Protein AF-A0AA36H2E2-F1 (afdb_monomer)

Structure (mmCIF, N/CA/C/O backbone):
data_AF-A0AA36H2E2-F1
#
_entry.id   AF-A0AA36H2E2-F1
#
loop_
_atom_site.group_PDB
_atom_site.id
_atom_site.type_symbol
_atom_site.label_atom_id
_atom_site.label_alt_id
_atom_site.label_comp_id
_atom_site.label_asym_id
_atom_site.label_entity_id
_atom_site.label_seq_id
_atom_site.pdbx_PDB_ins_code
_atom_site.Cartn_x
_atom_site.Cartn_y
_atom_site.Cartn_z
_atom_site.occupancy
_atom_site.B_iso_or_equiv
_atom_site.auth_seq_id
_atom_site.auth_comp_id
_atom_site.auth_asym_id
_atom_site.auth_atom_id
_atom_site.pdbx_PDB_model_num
ATOM 1 N N . MET A 1 1 ? 25.502 26.930 -61.440 1.00 60.91 1 MET A N 1
ATOM 2 C CA . MET A 1 1 ? 24.120 26.597 -61.046 1.00 60.91 1 MET A CA 1
ATOM 3 C C . MET A 1 1 ? 23.848 25.115 -61.242 1.00 60.91 1 MET A C 1
ATOM 5 O O . MET A 1 1 ? 23.437 24.483 -60.286 1.00 60.91 1 MET A O 1
ATOM 9 N N . ASP A 1 2 ? 24.164 24.554 -62.408 1.00 75.56 2 ASP A N 1
ATOM 10 C CA . ASP A 1 2 ? 23.742 23.195 -62.797 1.00 75.56 2 ASP A CA 1
ATOM 11 C C . ASP A 1 2 ? 24.210 22.075 -61.857 1.00 75.56 2 ASP A C 1
ATOM 13 O O . ASP A 1 2 ? 23.405 21.243 -61.462 1.00 75.56 2 ASP A O 1
ATOM 17 N N . LYS A 1 3 ? 25.460 22.120 -61.374 1.00 75.62 3 LYS A N 1
ATOM 18 C CA . LYS A 1 3 ? 25.959 21.141 -60.385 1.00 75.62 3 LYS A CA 1
ATOM 19 C C . LYS A 1 3 ? 25.204 21.164 -59.053 1.00 75.62 3 LYS A C 1
ATOM 21 O O . LYS A 1 3 ? 25.031 20.129 -58.434 1.00 75.62 3 LYS A O 1
ATOM 26 N N . ILE A 1 4 ? 24.741 22.337 -58.620 1.00 81.12 4 ILE A N 1
ATOM 27 C CA . ILE A 1 4 ? 23.991 22.474 -57.362 1.00 81.12 4 ILE A CA 1
ATOM 28 C C . ILE A 1 4 ? 22.596 21.870 -57.527 1.00 81.12 4 ILE A C 1
ATOM 30 O O . ILE A 1 4 ? 22.092 21.244 -56.606 1.00 81.12 4 ILE A O 1
ATOM 34 N N . VAL A 1 5 ? 21.990 22.031 -58.704 1.00 86.19 5 VAL A N 1
ATOM 35 C CA . VAL A 1 5 ? 20.683 21.444 -59.015 1.00 86.19 5 VAL A CA 1
ATOM 36 C C . VAL A 1 5 ? 20.794 19.923 -59.106 1.00 86.19 5 VAL A C 1
ATOM 38 O O . VAL A 1 5 ? 20.007 19.238 -58.466 1.00 86.19 5 VAL A O 1
ATOM 41 N N . GLU A 1 6 ? 21.817 19.393 -59.783 1.00 86.12 6 GLU A N 1
ATOM 42 C CA . GLU A 1 6 ? 22.064 17.944 -59.842 1.00 86.12 6 GLU A CA 1
ATOM 43 C C . GLU A 1 6 ? 22.340 17.333 -58.460 1.00 86.12 6 GLU A C 1
ATOM 45 O O . GLU A 1 6 ? 21.868 16.235 -58.164 1.00 86.12 6 GLU A O 1
ATOM 50 N N . ASP A 1 7 ? 23.081 18.033 -57.598 1.00 80.94 7 ASP A N 1
ATOM 51 C CA . ASP A 1 7 ? 23.350 17.576 -56.233 1.00 80.94 7 ASP A CA 1
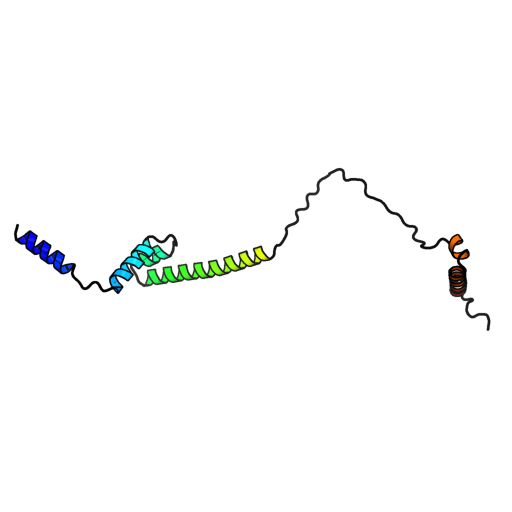ATOM 52 C C . ASP A 1 7 ? 22.082 17.643 -55.360 1.00 80.94 7 ASP A C 1
ATOM 54 O O . ASP A 1 7 ? 21.831 16.740 -54.562 1.00 80.94 7 ASP A O 1
ATOM 5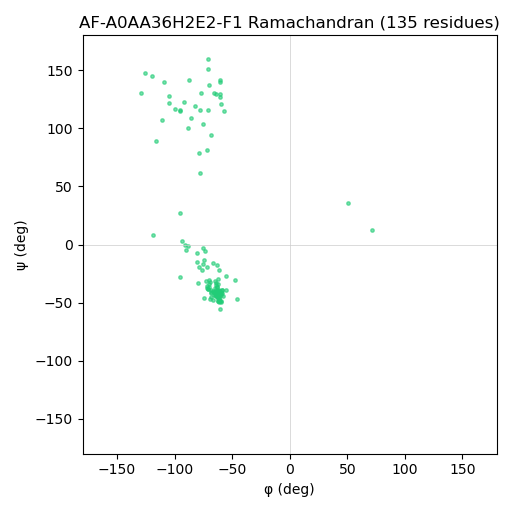8 N N . MET A 1 8 ? 21.229 18.657 -55.547 1.00 80.25 8 MET A N 1
ATOM 59 C CA . MET A 1 8 ? 19.928 18.760 -54.872 1.00 80.25 8 MET A CA 1
ATOM 60 C C . MET A 1 8 ? 18.937 17.689 -55.340 1.00 80.25 8 MET A C 1
ATOM 62 O O . MET A 1 8 ? 18.203 17.136 -54.521 1.00 80.25 8 MET A O 1
ATOM 66 N N . GLU A 1 9 ? 18.922 17.368 -56.633 1.00 84.31 9 GLU A N 1
ATOM 67 C CA . GLU A 1 9 ? 18.103 16.293 -57.195 1.00 84.31 9 GLU A CA 1
ATOM 68 C C . GLU A 1 9 ? 18.600 14.920 -56.720 1.00 84.31 9 GLU A C 1
ATOM 70 O O . GLU A 1 9 ? 17.790 14.097 -56.294 1.00 84.31 9 GLU A O 1
ATOM 75 N N . LYS A 1 10 ? 19.921 14.700 -56.649 1.00 77.38 10 LYS A N 1
ATOM 76 C CA . LYS A 1 10 ? 20.512 13.476 -56.079 1.00 77.38 10 LYS A CA 1
ATOM 77 C C . LYS A 1 10 ? 20.227 13.296 -54.590 1.00 77.38 10 LYS A C 1
ATOM 79 O O . LYS A 1 10 ? 19.934 12.181 -54.162 1.00 77.38 10 LYS A O 1
ATOM 84 N N . GLU A 1 11 ? 20.296 14.356 -53.788 1.00 72.38 11 GLU A N 1
ATOM 85 C CA . GLU A 1 11 ? 19.959 14.304 -52.356 1.00 72.38 11 GLU A CA 1
ATOM 86 C C . GLU A 1 11 ? 18.441 14.118 -52.131 1.00 72.38 11 GLU A C 1
ATOM 88 O O . GLU A 1 11 ? 18.023 13.451 -51.178 1.00 72.38 11 GLU A O 1
ATOM 93 N N . ALA A 1 12 ? 17.599 14.630 -53.037 1.00 71.62 12 ALA A N 1
ATOM 94 C CA . ALA A 1 12 ? 16.156 14.383 -53.036 1.00 71.62 12 ALA A CA 1
ATOM 95 C C . ALA A 1 12 ? 15.807 12.938 -53.442 1.00 71.62 12 ALA A C 1
ATOM 97 O O . ALA A 1 12 ? 14.914 12.329 -52.849 1.00 71.62 12 ALA A O 1
ATOM 98 N N . GLU A 1 13 ? 16.530 12.357 -54.402 1.00 65.88 13 GLU A N 1
ATOM 99 C CA . GLU A 1 13 ? 16.372 10.953 -54.799 1.00 65.88 13 GLU A CA 1
ATOM 100 C C . GLU A 1 13 ? 16.909 9.977 -53.744 1.00 65.88 13 GLU A C 1
ATOM 102 O O . GLU A 1 13 ? 16.287 8.946 -53.489 1.00 65.88 13 GLU A O 1
ATOM 107 N N . LYS A 1 14 ? 18.000 10.320 -53.051 1.00 59.34 14 LYS A N 1
ATOM 108 C CA . LYS A 1 14 ? 18.553 9.537 -51.933 1.00 59.34 14 LYS A CA 1
ATOM 109 C C . LYS A 1 14 ? 17.609 9.470 -50.724 1.00 59.34 14 LYS A C 1
ATOM 111 O O . LYS A 1 14 ? 17.563 8.451 -50.042 1.00 59.34 14 LYS A O 1
ATOM 116 N N . ASN A 1 15 ? 16.805 10.511 -50.494 1.00 59.84 15 ASN A N 1
ATOM 117 C CA . ASN A 1 15 ? 15.743 10.524 -49.476 1.00 59.84 15 ASN A CA 1
ATOM 118 C C . ASN A 1 15 ? 14.492 9.711 -49.864 1.00 59.84 15 ASN A C 1
ATOM 120 O O . ASN A 1 15 ? 13.565 9.575 -49.065 1.00 59.84 15 ASN A O 1
ATOM 124 N N . LYS A 1 16 ? 14.459 9.143 -51.073 1.00 56.06 16 LYS A N 1
ATOM 125 C CA . LYS A 1 16 ? 13.347 8.353 -51.614 1.00 56.06 16 LYS A CA 1
ATOM 126 C C . LYS A 1 16 ? 13.533 6.842 -51.401 1.00 56.06 16 LYS A C 1
ATOM 128 O O . LYS A 1 16 ? 13.022 6.038 -52.175 1.00 56.06 16 LYS A O 1
ATOM 133 N N . GLU A 1 17 ? 14.269 6.432 -50.366 1.00 64.31 17 GLU A N 1
ATOM 134 C CA . GLU A 1 17 ? 14.281 5.033 -49.918 1.00 64.31 17 GLU A CA 1
ATOM 135 C C . GLU A 1 17 ? 12.870 4.599 -49.482 1.00 64.31 17 GLU A C 1
ATOM 137 O O . GLU A 1 17 ? 12.201 5.370 -48.787 1.00 64.31 17 GLU A O 1
ATOM 142 N N . PRO A 1 18 ? 12.424 3.366 -49.802 1.00 61.53 18 PRO A N 1
ATOM 143 C CA . PRO A 1 18 ? 11.065 2.915 -49.521 1.00 61.53 18 PRO A CA 1
ATOM 144 C C . PRO A 1 18 ? 10.764 3.028 -48.025 1.00 61.53 18 PRO A C 1
ATOM 146 O O . PRO A 1 18 ? 11.362 2.344 -47.189 1.00 61.53 18 PRO A O 1
ATOM 149 N N . ASP A 1 19 ? 9.822 3.903 -47.681 1.00 64.19 19 ASP A N 1
ATOM 150 C CA . ASP A 1 19 ? 9.362 4.143 -46.325 1.00 64.19 19 ASP A CA 1
ATOM 151 C C . ASP A 1 19 ? 8.537 2.946 -45.855 1.00 64.19 19 ASP A C 1
ATOM 153 O O . ASP A 1 19 ? 7.308 2.900 -45.873 1.00 64.19 19 ASP A O 1
ATOM 157 N N . THR A 1 20 ? 9.233 1.910 -45.413 1.00 79.81 20 THR A N 1
ATOM 158 C CA . THR A 1 20 ? 8.574 0.784 -44.772 1.00 79.81 20 THR A CA 1
ATOM 159 C C . THR A 1 20 ? 7.864 1.307 -43.526 1.00 79.81 20 THR A C 1
ATOM 161 O O . THR A 1 20 ? 8.472 1.982 -42.693 1.00 79.81 20 THR A O 1
ATOM 164 N N . LYS A 1 21 ? 6.576 0.973 -43.362 1.00 86.81 21 LYS A N 1
ATOM 165 C CA . LYS A 1 21 ? 5.765 1.353 -42.184 1.00 86.81 21 LYS A CA 1
ATOM 166 C C . LYS A 1 21 ? 6.492 1.086 -40.852 1.00 86.81 21 LYS A C 1
ATOM 168 O O . LYS A 1 21 ? 6.327 1.831 -39.893 1.00 86.81 21 LYS A O 1
ATOM 173 N N . TRP A 1 22 ? 7.348 0.064 -40.825 1.00 84.44 22 TRP A N 1
ATOM 174 C CA . TRP A 1 22 ? 8.226 -0.302 -39.714 1.00 84.44 22 TRP A CA 1
ATOM 175 C C . TRP A 1 22 ? 9.268 0.754 -39.331 1.00 84.44 22 TRP A C 1
ATOM 177 O O . TRP A 1 22 ? 9.496 0.956 -38.142 1.00 84.44 22 TRP A O 1
ATOM 187 N N . ARG A 1 23 ? 9.884 1.441 -40.301 1.00 86.56 23 ARG A N 1
ATOM 188 C CA . ARG A 1 23 ? 10.872 2.499 -40.037 1.00 86.56 23 ARG A CA 1
ATOM 189 C C . ARG A 1 23 ? 10.206 3.695 -39.360 1.00 86.56 23 ARG A C 1
ATOM 191 O O . ARG A 1 23 ? 10.644 4.098 -38.289 1.00 86.56 23 ARG A O 1
ATOM 198 N N . LYS A 1 24 ? 9.066 4.135 -39.905 1.00 89.25 24 LYS A N 1
ATOM 199 C CA . LYS A 1 24 ? 8.226 5.193 -39.318 1.00 89.25 24 LYS A CA 1
ATOM 200 C C . LYS A 1 24 ? 7.758 4.850 -37.903 1.00 89.25 24 LYS A C 1
ATOM 202 O O . LYS A 1 24 ? 7.821 5.684 -37.009 1.00 89.25 24 LYS A O 1
ATOM 207 N N . MET A 1 25 ? 7.31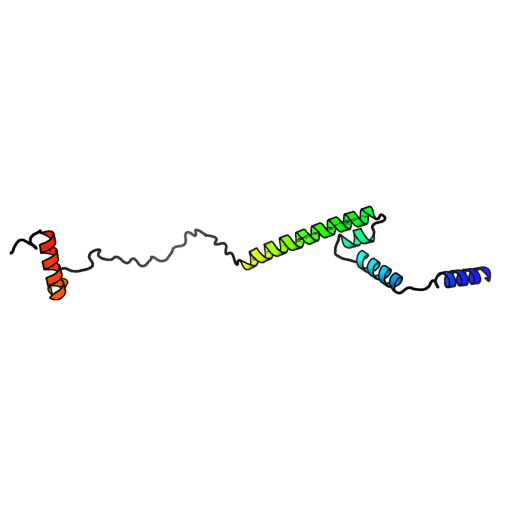7 3.610 -37.680 1.00 89.50 25 MET A N 1
ATOM 208 C CA . MET A 1 25 ? 6.914 3.157 -36.344 1.00 89.50 25 MET A CA 1
ATOM 209 C C . MET A 1 25 ? 8.091 3.166 -35.360 1.00 89.50 25 MET A C 1
ATOM 211 O O . MET A 1 25 ? 7.934 3.574 -34.214 1.00 89.50 25 MET A O 1
ATOM 215 N N . ARG A 1 26 ? 9.279 2.736 -35.796 1.00 88.00 26 ARG A N 1
ATOM 216 C CA . ARG A 1 26 ? 10.479 2.715 -34.953 1.00 88.00 26 ARG A CA 1
ATOM 217 C C . ARG A 1 26 ? 10.937 4.121 -34.562 1.00 88.00 26 ARG A C 1
ATOM 219 O O . ARG A 1 26 ? 11.323 4.315 -33.415 1.00 88.00 26 ARG A O 1
ATOM 226 N N . GLU A 1 27 ? 10.885 5.069 -35.491 1.00 89.69 27 GLU A N 1
ATOM 227 C CA . GLU A 1 27 ? 11.168 6.486 -35.228 1.00 89.69 27 GLU A CA 1
ATOM 228 C C . GLU A 1 27 ? 10.168 7.063 -34.223 1.00 89.69 27 GLU A C 1
ATOM 230 O O . GLU A 1 27 ? 10.581 7.580 -33.192 1.00 89.69 27 GLU A O 1
ATOM 235 N N . ALA A 1 28 ? 8.866 6.839 -34.428 1.00 90.81 28 ALA A N 1
ATOM 236 C CA . ALA A 1 28 ? 7.836 7.300 -33.498 1.00 90.81 28 ALA A CA 1
ATOM 237 C C . ALA A 1 28 ? 8.000 6.728 -32.076 1.00 90.81 28 ALA A C 1
ATOM 239 O O . ALA A 1 28 ? 7.828 7.442 -31.090 1.00 90.81 28 ALA A O 1
ATOM 240 N N . ILE A 1 29 ? 8.355 5.443 -31.954 1.00 90.12 29 ILE A N 1
ATOM 241 C CA . ILE A 1 29 ? 8.628 4.814 -30.652 1.00 90.12 29 ILE A CA 1
ATOM 242 C C . ILE A 1 29 ? 9.860 5.439 -29.995 1.00 90.12 29 ILE A C 1
ATOM 244 O O . ILE A 1 29 ? 9.876 5.607 -28.777 1.00 90.12 29 ILE A O 1
ATOM 248 N N . ARG A 1 30 ? 10.888 5.778 -30.778 1.00 88.88 30 ARG A N 1
ATOM 249 C CA . ARG A 1 30 ? 12.110 6.391 -30.258 1.00 88.88 30 ARG A CA 1
ATOM 250 C C . ARG A 1 30 ? 11.861 7.814 -29.767 1.00 88.88 30 ARG A C 1
ATOM 252 O O . ARG A 1 30 ? 12.222 8.107 -28.634 1.00 88.88 30 ARG A O 1
ATOM 259 N N . ASP A 1 31 ? 11.166 8.630 -30.552 1.00 91.25 31 ASP A N 1
ATOM 260 C CA . ASP A 1 31 ? 10.799 9.999 -30.172 1.00 91.25 31 ASP A CA 1
ATOM 261 C C . ASP A 1 31 ? 9.945 10.015 -28.897 1.00 91.25 31 ASP A C 1
ATOM 263 O O . ASP A 1 31 ? 10.181 10.792 -27.967 1.00 91.25 31 ASP A O 1
ATOM 267 N N . TRP A 1 32 ? 8.976 9.098 -28.803 1.00 92.75 32 TRP A N 1
ATOM 268 C CA . TRP A 1 32 ? 8.203 8.918 -27.578 1.00 92.75 32 TRP A CA 1
ATOM 269 C C . TRP A 1 32 ? 9.091 8.508 -26.398 1.00 92.75 32 TRP A C 1
ATOM 271 O O . TRP A 1 32 ? 8.979 9.089 -25.320 1.00 92.75 32 TRP A O 1
ATOM 281 N N . ALA A 1 33 ? 9.973 7.526 -26.591 1.00 90.50 33 ALA A N 1
ATOM 282 C CA . ALA A 1 33 ? 10.819 7.008 -25.526 1.00 90.50 33 ALA A CA 1
ATOM 283 C C . ALA A 1 33 ? 11.787 8.074 -24.987 1.00 90.50 33 ALA A C 1
ATOM 285 O O . ALA A 1 33 ? 11.984 8.141 -23.776 1.00 90.50 33 ALA A O 1
ATOM 286 N N . ASP A 1 34 ? 12.311 8.943 -25.854 1.00 89.19 34 ASP A N 1
ATOM 287 C CA . ASP A 1 34 ? 13.1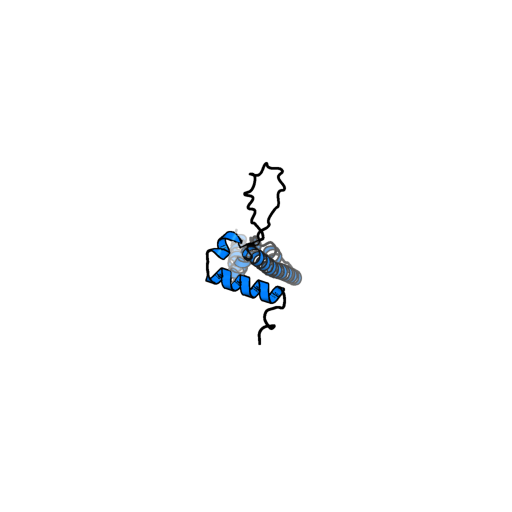59 10.077 -25.469 1.00 89.19 34 ASP A CA 1
ATOM 288 C C . ASP A 1 34 ? 12.391 11.173 -24.710 1.00 89.19 34 ASP A C 1
ATOM 290 O O . ASP A 1 34 ? 12.941 11.799 -23.805 1.00 89.19 34 ASP A O 1
ATOM 294 N N . SER A 1 35 ? 11.108 11.378 -25.023 1.00 90.56 35 SER A N 1
ATOM 295 C CA . SER A 1 35 ? 10.235 12.352 -24.340 1.00 90.56 35 SER A CA 1
ATOM 296 C C . SER A 1 35 ? 9.510 11.804 -23.099 1.00 90.56 35 SER A C 1
ATOM 298 O O . SER A 1 35 ? 8.760 12.525 -22.435 1.00 90.56 35 SER A O 1
ATOM 300 N N . SER A 1 36 ? 9.706 10.525 -22.774 1.00 91.44 36 SER A N 1
ATOM 301 C CA . SER A 1 36 ? 8.978 9.849 -21.701 1.00 91.44 36 SER A CA 1
ATOM 302 C C . SER A 1 36 ? 9.385 10.353 -20.314 1.00 91.44 36 SER A C 1
ATOM 304 O O . SER A 1 36 ? 10.564 10.475 -19.992 1.00 91.44 36 SER A O 1
ATOM 306 N N . SER A 1 37 ? 8.403 10.564 -19.434 1.00 91.81 37 SER A N 1
ATOM 307 C CA . SER A 1 37 ? 8.646 10.931 -18.028 1.00 91.81 37 SER A CA 1
ATOM 308 C C . SER A 1 37 ? 9.132 9.754 -17.168 1.00 91.81 37 SER A C 1
ATOM 310 O O . SER A 1 37 ? 9.588 9.946 -16.036 1.00 91.81 37 SER A O 1
ATOM 312 N N . CYS A 1 38 ? 9.028 8.518 -17.672 1.00 87.38 38 CYS A N 1
ATOM 313 C CA . CYS A 1 38 ? 9.546 7.346 -16.977 1.00 87.38 38 CYS A CA 1
ATOM 314 C C . CYS A 1 38 ? 11.069 7.326 -17.118 1.00 87.38 38 CYS A C 1
ATOM 316 O O . CYS A 1 38 ? 11.583 6.965 -18.168 1.00 87.38 38 CYS A O 1
ATOM 318 N N . HIS A 1 39 ? 11.791 7.701 -16.062 1.00 85.62 39 HIS A N 1
ATOM 319 C CA . HIS A 1 39 ? 13.221 8.024 -16.126 1.00 85.62 39 HIS A CA 1
ATOM 320 C C . HIS A 1 39 ? 14.105 6.904 -16.713 1.00 85.62 39 HIS A C 1
ATOM 322 O O . HIS A 1 39 ? 15.138 7.192 -17.307 1.00 85.62 39 HIS A O 1
ATOM 328 N N . GLY A 1 40 ? 13.710 5.630 -16.600 1.00 87.44 40 GLY A N 1
ATOM 329 C CA . GLY A 1 40 ? 14.461 4.515 -17.196 1.00 87.44 40 GLY A CA 1
ATOM 330 C C . GLY A 1 40 ? 14.289 4.354 -18.715 1.00 87.44 40 GLY A C 1
ATOM 331 O O . GLY A 1 40 ? 15.149 3.759 -19.360 1.00 87.44 40 GLY A O 1
ATOM 332 N N . ILE A 1 41 ? 13.209 4.885 -19.302 1.00 90.06 41 ILE A N 1
ATOM 333 C CA . ILE A 1 41 ? 12.875 4.709 -20.726 1.00 90.06 41 ILE A CA 1
ATOM 334 C C . ILE A 1 41 ? 13.776 5.559 -21.649 1.00 90.06 41 ILE A C 1
ATOM 336 O O . ILE A 1 41 ? 14.328 4.978 -22.587 1.00 90.06 41 ILE A O 1
ATOM 340 N N . PRO A 1 42 ? 14.034 6.858 -21.382 1.00 90.94 42 PRO A N 1
ATOM 341 C CA . PRO A 1 42 ? 14.981 7.649 -22.174 1.00 90.94 42 PRO A CA 1
ATOM 342 C C . PRO A 1 42 ? 16.404 7.075 -22.144 1.00 90.94 42 PRO A C 1
ATOM 344 O O . PRO A 1 42 ? 17.068 6.986 -23.174 1.00 90.94 42 PRO A O 1
ATOM 347 N N . HIS A 1 43 ? 16.867 6.590 -20.985 1.00 89.75 43 HIS A N 1
ATOM 348 C CA . HIS A 1 43 ? 18.189 5.960 -20.869 1.00 89.75 43 HIS A CA 1
ATOM 349 C C . HIS A 1 43 ? 18.316 4.673 -21.695 1.00 89.75 43 HIS A C 1
ATOM 351 O O . HIS A 1 43 ? 19.383 4.391 -22.243 1.00 89.75 43 HIS A O 1
ATOM 357 N N . MET A 1 44 ? 17.228 3.912 -21.829 1.00 89.50 44 MET A N 1
ATOM 358 C CA . MET A 1 44 ? 17.169 2.745 -22.706 1.00 89.50 44 MET A CA 1
ATOM 359 C C . MET A 1 44 ? 17.160 3.141 -24.195 1.00 89.50 44 MET A C 1
ATOM 361 O O . MET A 1 44 ? 17.821 2.484 -24.996 1.00 89.50 44 MET A O 1
ATOM 365 N N . ALA A 1 45 ? 16.462 4.219 -24.570 1.00 87.69 45 ALA A N 1
ATOM 366 C CA . ALA A 1 45 ? 16.371 4.713 -25.951 1.00 87.69 45 ALA A CA 1
ATOM 367 C C . ALA A 1 45 ? 17.667 5.378 -26.464 1.00 87.69 45 ALA A C 1
ATOM 369 O O . ALA A 1 45 ? 17.998 5.289 -27.653 1.00 87.69 45 ALA A O 1
ATOM 370 N N . GLN A 1 46 ? 18.429 6.002 -25.564 1.00 87.62 46 GLN A N 1
ATOM 371 C CA . GLN A 1 46 ? 19.700 6.677 -25.861 1.00 87.62 46 GLN A CA 1
ATOM 372 C C . GLN A 1 46 ? 20.920 5.758 -25.733 1.00 87.62 46 GLN A C 1
ATOM 374 O O . GLN A 1 46 ? 22.039 6.169 -26.044 1.00 87.62 46 GLN A O 1
ATOM 379 N N . ALA A 1 47 ? 20.733 4.511 -25.291 1.00 88.56 47 ALA A N 1
ATOM 380 C CA . ALA A 1 47 ? 21.823 3.565 -25.118 1.00 88.56 47 ALA A CA 1
ATOM 381 C C . ALA A 1 47 ? 22.565 3.314 -26.444 1.00 88.56 47 ALA A C 1
ATOM 383 O O . ALA A 1 47 ? 21.999 2.844 -27.430 1.00 88.56 47 ALA A O 1
ATOM 384 N N . SER A 1 48 ? 23.868 3.600 -26.452 1.00 83.06 48 SER A N 1
ATOM 385 C CA . SER A 1 48 ? 24.737 3.421 -27.621 1.00 83.06 48 SER A CA 1
ATOM 386 C C . SER A 1 48 ? 25.174 1.970 -27.836 1.00 83.06 48 SER A C 1
ATOM 388 O O . SER A 1 48 ? 25.586 1.601 -28.934 1.00 83.06 48 SER A O 1
ATOM 390 N N . THR A 1 49 ? 25.080 1.131 -26.800 1.00 91.38 49 THR A N 1
ATOM 391 C CA . THR A 1 49 ? 25.470 -0.283 -26.837 1.00 91.38 49 THR A CA 1
ATOM 392 C C . THR A 1 49 ? 24.324 -1.184 -26.389 1.00 91.38 49 THR A C 1
ATOM 394 O O . THR A 1 49 ? 23.537 -0.830 -25.510 1.00 91.38 49 THR A O 1
ATOM 397 N N . CYS A 1 50 ? 24.262 -2.390 -26.963 1.00 86.19 50 CYS A N 1
ATOM 398 C CA . CYS A 1 50 ? 23.262 -3.397 -26.594 1.00 86.19 50 CYS A CA 1
ATOM 399 C C . CYS A 1 50 ? 23.345 -3.759 -25.100 1.00 86.19 50 CYS A C 1
ATOM 401 O O . CYS A 1 50 ? 22.324 -3.868 -24.430 1.00 86.19 50 CYS A O 1
ATOM 403 N N . LEU A 1 51 ? 24.561 -3.853 -24.548 1.00 90.88 51 LEU A N 1
ATOM 404 C CA . LEU A 1 51 ? 24.770 -4.129 -23.124 1.00 90.88 51 LEU A CA 1
ATOM 405 C C . LEU A 1 51 ? 24.180 -3.036 -22.227 1.00 90.88 51 LEU A C 1
ATOM 407 O O . LEU A 1 51 ? 23.505 -3.354 -21.252 1.00 90.88 51 LEU A O 1
ATOM 411 N N . ALA A 1 52 ? 24.381 -1.760 -22.569 1.00 89.12 52 ALA A N 1
ATOM 412 C CA . ALA A 1 52 ? 23.785 -0.658 -21.820 1.00 89.12 52 ALA A CA 1
ATOM 413 C C . ALA A 1 52 ? 22.250 -0.694 -21.886 1.00 89.12 52 ALA A C 1
ATOM 415 O O . ALA A 1 52 ? 21.595 -0.519 -20.862 1.00 89.12 52 ALA A O 1
ATOM 416 N N . ALA A 1 53 ? 21.671 -0.993 -23.055 1.00 88.94 53 ALA A N 1
ATOM 417 C CA . ALA A 1 53 ? 20.222 -1.129 -23.204 1.00 88.94 53 ALA A CA 1
ATOM 418 C C . ALA A 1 53 ? 19.657 -2.276 -22.345 1.00 88.94 53 ALA A C 1
ATOM 420 O O . ALA A 1 53 ? 18.631 -2.105 -21.684 1.00 88.94 53 ALA A O 1
ATOM 421 N N . VAL A 1 54 ? 20.346 -3.424 -22.297 1.00 92.56 54 VAL A N 1
ATOM 422 C CA . VAL A 1 54 ? 19.961 -4.568 -21.453 1.00 92.56 54 VAL A CA 1
ATOM 423 C C . VAL A 1 54 ? 20.047 -4.212 -19.970 1.00 92.56 54 VAL A C 1
ATOM 425 O O . VAL A 1 54 ? 19.111 -4.497 -19.231 1.00 92.56 54 VAL A O 1
ATOM 428 N N . LEU A 1 55 ? 21.118 -3.547 -19.529 1.00 94.00 55 LEU A N 1
ATOM 429 C CA . LEU A 1 55 ? 21.258 -3.115 -18.135 1.00 94.00 55 LEU A CA 1
ATOM 430 C C . LEU A 1 55 ? 20.122 -2.176 -17.714 1.00 94.00 55 LEU A C 1
ATOM 432 O O . LEU A 1 55 ? 19.481 -2.418 -16.693 1.00 94.00 55 LEU A O 1
ATOM 436 N N . TRP A 1 56 ? 19.818 -1.157 -18.521 1.00 92.62 56 TRP A N 1
ATOM 437 C CA . TRP A 1 56 ? 18.704 -0.246 -18.244 1.00 92.62 56 TRP A CA 1
ATOM 438 C C . TRP A 1 56 ? 17.348 -0.955 -18.257 1.00 92.62 56 TRP A C 1
ATOM 440 O O . TRP A 1 56 ? 16.504 -0.667 -17.410 1.00 92.62 56 TRP A O 1
ATOM 450 N N . SER A 1 57 ? 17.165 -1.939 -19.141 1.00 91.88 57 SER A N 1
ATOM 451 C CA . SER A 1 57 ? 15.959 -2.776 -19.170 1.00 91.88 57 SER A CA 1
ATOM 452 C C . SER A 1 57 ? 15.800 -3.596 -17.887 1.00 91.88 57 SER A C 1
ATOM 454 O O . SER A 1 57 ? 14.709 -3.655 -17.325 1.00 91.88 57 SER A O 1
ATOM 456 N N . VAL A 1 58 ? 16.883 -4.204 -17.392 1.00 95.00 58 VAL A N 1
ATOM 457 C CA . VAL A 1 58 ? 16.878 -4.994 -16.149 1.00 95.00 58 VAL A CA 1
ATOM 458 C C . VAL A 1 58 ? 16.588 -4.108 -14.940 1.00 95.00 58 VAL A C 1
ATOM 460 O O . VAL A 1 58 ? 15.769 -4.477 -14.100 1.00 95.00 58 VAL A O 1
ATOM 463 N N . ILE A 1 59 ? 17.20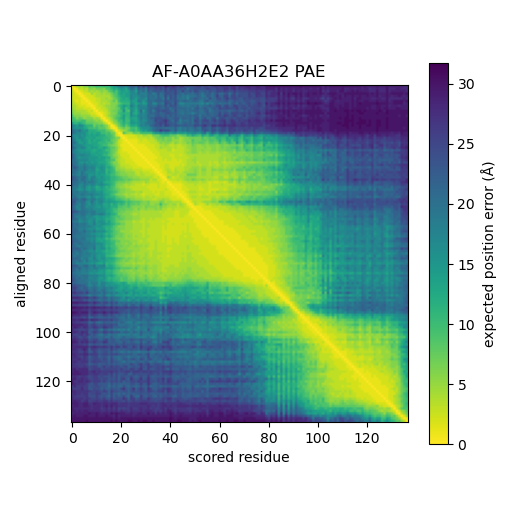9 -2.929 -14.865 1.00 94.19 59 ILE A N 1
ATOM 464 C CA . ILE A 1 59 ? 16.961 -1.959 -13.790 1.00 94.19 59 ILE A CA 1
ATOM 465 C C . ILE A 1 59 ? 15.492 -1.526 -13.799 1.00 94.19 59 ILE A C 1
ATOM 467 O O . ILE A 1 59 ? 14.829 -1.579 -12.765 1.00 94.19 59 ILE A O 1
ATOM 471 N N . LEU A 1 60 ? 14.956 -1.161 -14.968 1.00 94.19 60 LEU A N 1
ATOM 472 C CA . LEU A 1 60 ? 13.559 -0.755 -15.107 1.00 94.19 60 LEU A CA 1
ATOM 473 C C . LEU A 1 60 ? 12.597 -1.886 -14.715 1.00 94.19 60 LEU A C 1
ATOM 475 O O . LEU A 1 60 ? 11.624 -1.641 -14.001 1.00 94.19 60 LEU A O 1
ATOM 479 N N . ALA A 1 61 ? 12.888 -3.124 -15.122 1.00 95.25 61 ALA A N 1
ATOM 480 C CA . ALA A 1 61 ? 12.103 -4.296 -14.743 1.00 95.25 61 ALA A CA 1
ATOM 481 C C . ALA A 1 61 ? 12.128 -4.536 -13.225 1.00 95.25 61 ALA A C 1
ATOM 483 O O . ALA A 1 61 ? 11.080 -4.766 -12.622 1.00 95.25 61 ALA A O 1
ATOM 484 N N . PHE A 1 62 ? 13.296 -4.424 -12.589 1.00 96.62 62 PHE A N 1
ATOM 485 C CA . PHE A 1 62 ? 13.425 -4.551 -11.139 1.00 96.62 62 PHE A CA 1
ATOM 486 C C . PHE A 1 62 ? 12.623 -3.471 -10.400 1.00 96.62 62 PHE A C 1
ATOM 488 O O . PHE A 1 62 ? 11.866 -3.784 -9.479 1.00 96.62 62 PHE A O 1
ATOM 495 N N . CYS A 1 63 ? 12.710 -2.214 -10.845 1.00 95.75 63 CYS A N 1
ATOM 496 C CA . CYS A 1 63 ? 11.911 -1.121 -10.295 1.00 95.75 63 CYS A CA 1
ATOM 497 C C . CYS A 1 63 ? 10.405 -1.356 -10.471 1.00 95.75 63 CYS A C 1
ATOM 499 O O . CYS A 1 63 ? 9.642 -1.098 -9.543 1.00 95.75 63 CYS A O 1
ATOM 501 N N . ALA A 1 64 ? 9.967 -1.878 -11.620 1.00 95.62 64 ALA A N 1
ATOM 502 C CA . ALA A 1 64 ? 8.560 -2.185 -11.869 1.00 95.62 64 ALA A CA 1
ATOM 503 C C . ALA A 1 64 ? 8.039 -3.298 -10.943 1.00 95.62 64 ALA A C 1
ATOM 505 O O . ALA A 1 64 ? 6.963 -3.161 -10.362 1.00 95.62 64 ALA A O 1
ATOM 506 N N . VAL A 1 65 ? 8.815 -4.370 -10.746 1.00 97.81 65 VAL A N 1
ATOM 507 C CA . VAL A 1 65 ? 8.467 -5.447 -9.803 1.00 97.81 65 VAL A CA 1
ATOM 508 C C . VAL A 1 65 ? 8.400 -4.914 -8.370 1.00 97.81 65 VAL A C 1
ATOM 510 O O . VAL A 1 65 ? 7.422 -5.172 -7.667 1.00 97.81 65 VAL A O 1
ATOM 513 N N . GLY A 1 66 ? 9.396 -4.128 -7.951 1.00 97.38 66 GLY A N 1
ATOM 514 C CA . GLY A 1 66 ? 9.414 -3.492 -6.632 1.00 97.38 66 GLY A CA 1
ATOM 515 C C . GLY A 1 66 ? 8.221 -2.560 -6.414 1.00 97.38 66 GLY A C 1
ATOM 516 O O . GLY A 1 66 ? 7.587 -2.609 -5.361 1.00 97.38 66 GLY A O 1
ATOM 517 N N . PHE A 1 67 ? 7.859 -1.772 -7.429 1.00 97.00 67 PHE A N 1
ATOM 518 C CA . PHE A 1 67 ? 6.679 -0.910 -7.402 1.00 97.00 67 PHE A CA 1
ATOM 519 C C . PHE A 1 67 ? 5.394 -1.715 -7.200 1.00 97.00 67 PHE A C 1
ATOM 521 O O . PHE A 1 67 ? 4.625 -1.400 -6.297 1.00 97.00 67 PHE A O 1
ATOM 528 N N . VAL A 1 68 ? 5.173 -2.781 -7.978 1.00 98.00 68 VAL A N 1
ATOM 529 C CA . VAL A 1 68 ? 3.976 -3.629 -7.836 1.00 98.00 68 VAL A CA 1
ATOM 530 C C . VAL A 1 68 ? 3.912 -4.260 -6.444 1.00 98.00 68 VAL A C 1
ATOM 532 O O . VAL A 1 68 ? 2.845 -4.272 -5.827 1.00 98.00 68 VAL A O 1
ATOM 535 N N . PHE A 1 69 ? 5.040 -4.749 -5.922 1.00 98.19 69 PHE A N 1
ATOM 536 C CA . PHE A 1 69 ? 5.106 -5.325 -4.581 1.00 98.19 69 PHE A CA 1
ATOM 537 C C . PHE A 1 69 ? 4.727 -4.302 -3.499 1.00 98.19 69 PHE A C 1
ATOM 539 O O . PHE A 1 69 ? 3.780 -4.538 -2.747 1.00 98.19 69 PHE A O 1
ATOM 546 N N . LEU A 1 70 ? 5.411 -3.152 -3.464 1.00 98.06 70 LEU A N 1
ATOM 547 C CA . LEU A 1 70 ? 5.186 -2.094 -2.471 1.00 98.06 70 LEU A CA 1
ATOM 548 C C . LEU A 1 70 ? 3.783 -1.495 -2.569 1.00 98.06 70 LEU A C 1
ATOM 550 O O . LEU A 1 70 ? 3.140 -1.248 -1.550 1.00 98.06 70 LEU A O 1
ATOM 554 N N . PHE A 1 71 ? 3.290 -1.292 -3.791 1.00 98.19 71 PHE A N 1
ATOM 555 C CA . PHE A 1 71 ? 1.940 -0.802 -4.030 1.00 98.19 71 PHE A CA 1
ATOM 556 C C . PHE A 1 71 ? 0.899 -1.776 -3.481 1.00 98.19 71 PHE A C 1
ATOM 558 O O . PHE A 1 71 ? -0.023 -1.364 -2.781 1.00 98.19 71 PHE A O 1
ATOM 565 N N . THR A 1 72 ? 1.063 -3.076 -3.744 1.00 98.12 72 THR A N 1
ATOM 566 C CA . THR A 1 72 ? 0.124 -4.086 -3.245 1.00 98.12 72 THR A CA 1
ATOM 567 C C . THR A 1 72 ? 0.178 -4.194 -1.720 1.00 98.12 72 THR A C 1
ATOM 569 O O . THR A 1 72 ? -0.864 -4.334 -1.086 1.00 98.12 72 THR A O 1
ATOM 572 N N . ASP A 1 73 ? 1.364 -4.122 -1.117 1.00 97.88 73 ASP A N 1
ATOM 573 C CA . ASP A 1 73 ? 1.524 -4.134 0.341 1.00 97.88 73 ASP A CA 1
ATOM 574 C C . ASP A 1 73 ? 0.852 -2.921 1.002 1.00 97.88 73 ASP A C 1
ATOM 576 O O . ASP A 1 73 ? 0.000 -3.075 1.879 1.00 97.88 73 ASP A O 1
ATOM 580 N N . THR A 1 74 ? 1.117 -1.725 0.474 1.00 97.38 74 THR A N 1
ATOM 581 C CA . THR A 1 74 ? 0.498 -0.475 0.938 1.00 97.38 74 THR A CA 1
ATOM 582 C C . THR A 1 74 ? -1.021 -0.508 0.765 1.00 97.38 74 THR A C 1
ATOM 584 O O . THR A 1 74 ? -1.763 -0.110 1.662 1.00 97.38 74 THR A O 1
ATOM 587 N N . LEU A 1 75 ? -1.514 -1.028 -0.363 1.00 97.75 75 LEU A N 1
ATOM 588 C CA . LEU A 1 75 ? -2.947 -1.160 -0.616 1.00 97.75 75 LEU A CA 1
ATOM 589 C C . LEU A 1 75 ? -3.608 -2.121 0.380 1.00 97.75 75 LEU A C 1
ATOM 591 O O . LEU A 1 75 ? -4.680 -1.821 0.903 1.00 97.75 75 LEU A O 1
ATOM 595 N N . ARG A 1 76 ? -2.966 -3.256 0.684 1.00 97.12 76 ARG A N 1
ATOM 596 C CA . ARG A 1 76 ? -3.444 -4.179 1.724 1.00 97.12 76 ARG A CA 1
ATOM 597 C C . ARG A 1 76 ? -3.467 -3.506 3.090 1.00 97.12 76 ARG A C 1
ATOM 599 O O . ARG A 1 76 ? -4.445 -3.668 3.808 1.00 97.12 76 ARG A O 1
ATOM 606 N N . GLN A 1 77 ? -2.427 -2.751 3.441 1.00 95.62 77 GLN A N 1
ATOM 607 C CA . GLN A 1 77 ? -2.372 -2.020 4.705 1.00 95.62 77 GLN A CA 1
ATOM 608 C C . GLN A 1 77 ? -3.494 -0.982 4.814 1.00 95.62 77 GLN A C 1
ATOM 610 O O . GLN A 1 77 ? -4.155 -0.900 5.845 1.00 95.62 77 GLN A O 1
ATOM 615 N N . TYR A 1 78 ? -3.765 -0.246 3.737 1.00 95.12 78 TYR A N 1
ATOM 616 C CA . TYR A 1 78 ? -4.864 0.713 3.684 1.00 95.12 78 TYR A CA 1
ATOM 617 C C . TYR A 1 78 ? -6.231 0.038 3.882 1.00 95.12 78 TYR A C 1
ATOM 619 O O . TYR A 1 78 ? -7.032 0.471 4.709 1.00 95.12 78 TYR A O 1
ATOM 627 N N . LEU A 1 79 ? -6.478 -1.074 3.182 1.00 96.69 79 LEU A N 1
ATOM 628 C CA . LEU A 1 79 ? -7.741 -1.819 3.256 1.00 96.69 79 LEU A CA 1
ATOM 629 C C . LEU A 1 79 ? -7.930 -2.617 4.556 1.00 96.69 79 LEU A C 1
ATOM 631 O O . LEU A 1 79 ? -9.000 -3.186 4.764 1.00 96.69 79 LEU A O 1
ATOM 635 N N . ARG A 1 80 ? -6.928 -2.667 5.442 1.00 95.81 80 ARG A N 1
ATOM 636 C CA . ARG A 1 80 ? -7.091 -3.225 6.794 1.00 95.81 80 ARG A CA 1
ATOM 637 C C . ARG A 1 80 ? -7.856 -2.292 7.730 1.00 95.81 80 ARG A C 1
ATOM 639 O O . ARG A 1 80 ? -8.353 -2.765 8.745 1.00 95.81 80 ARG A O 1
ATOM 646 N N . PHE A 1 81 ? -7.980 -1.005 7.385 1.00 93.12 81 PHE A N 1
ATOM 647 C CA . PHE A 1 81 ? -8.654 0.006 8.209 1.00 93.12 81 PHE A CA 1
ATOM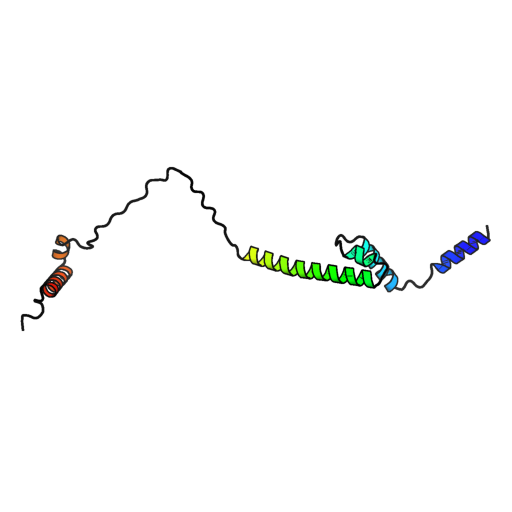 648 C C . PHE A 1 81 ? -8.151 0.024 9.664 1.00 93.12 81 PHE A C 1
ATOM 650 O O . PHE A 1 81 ? -8.920 0.237 10.605 1.00 93.12 81 PHE A O 1
ATOM 657 N N . ASP A 1 82 ? -6.851 -0.220 9.850 1.00 90.00 82 ASP A N 1
ATOM 658 C CA . ASP A 1 82 ? -6.231 -0.246 11.170 1.00 90.00 82 ASP A CA 1
ATOM 659 C C . ASP A 1 82 ? -6.316 1.154 11.805 1.00 90.00 82 ASP A C 1
ATOM 661 O O . ASP A 1 82 ? -5.964 2.165 11.193 1.00 90.00 82 ASP A O 1
ATOM 665 N N . LYS A 1 83 ? -6.807 1.218 13.047 1.00 89.12 83 LYS A N 1
ATOM 666 C CA . LYS A 1 83 ? -6.96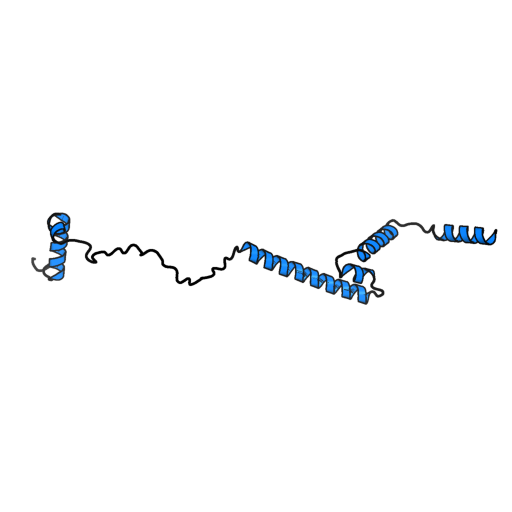6 2.465 13.807 1.00 89.12 83 LYS A CA 1
ATOM 667 C C . LYS A 1 83 ? -5.889 2.581 14.880 1.00 89.12 83 LYS A C 1
ATOM 669 O O . LYS A 1 83 ? -5.727 1.681 15.702 1.00 89.12 83 LYS A O 1
ATOM 674 N N . VAL A 1 84 ? -5.190 3.711 14.900 1.00 88.75 84 VAL A N 1
ATOM 675 C CA . VAL A 1 84 ? -4.259 4.058 15.978 1.00 88.75 84 VAL A CA 1
ATOM 676 C C . VAL A 1 84 ? -5.028 4.869 17.016 1.00 88.75 84 VAL A C 1
ATOM 678 O O . VAL A 1 84 ? -5.630 5.886 16.681 1.00 88.75 84 VAL A O 1
ATOM 681 N N . VAL A 1 85 ? -5.053 4.398 18.264 1.00 89.25 85 VAL A N 1
ATOM 682 C CA . VAL A 1 85 ? -5.670 5.127 19.381 1.00 89.25 85 VAL A CA 1
ATOM 683 C C . VAL A 1 85 ? -4.565 5.824 20.160 1.00 89.25 85 VAL A C 1
ATOM 685 O O . VAL A 1 85 ? -3.699 5.166 20.731 1.00 89.25 85 VAL A O 1
ATOM 688 N N . GLU A 1 86 ? -4.609 7.150 20.187 1.00 87.00 86 GLU A N 1
ATOM 689 C CA . GLU A 1 86 ? -3.709 7.972 20.988 1.00 87.00 86 GLU A CA 1
ATOM 690 C C . GLU A 1 86 ? -4.382 8.309 22.325 1.00 87.00 86 GLU A C 1
ATOM 692 O O . GLU A 1 86 ? -5.435 8.948 22.369 1.00 87.00 86 GLU A O 1
ATOM 697 N N . LEU A 1 87 ? -3.800 7.830 23.429 1.00 86.19 87 LEU A N 1
ATOM 698 C CA . LEU A 1 87 ? -4.308 8.085 24.775 1.00 86.19 87 LEU A CA 1
ATOM 699 C C . LEU A 1 87 ? -3.708 9.384 25.307 1.00 86.19 87 LEU A C 1
ATOM 701 O O . LEU A 1 87 ? -2.584 9.410 25.803 1.00 86.19 87 LEU A O 1
ATOM 705 N N . ASN A 1 88 ? -4.486 10.457 25.234 1.00 82.56 88 ASN A N 1
ATOM 706 C CA . ASN A 1 88 ? -4.139 11.713 25.878 1.00 82.56 88 ASN A CA 1
ATOM 707 C C . ASN A 1 88 ? -4.622 11.681 27.333 1.00 82.56 88 ASN A C 1
ATOM 709 O O . ASN A 1 88 ? -5.821 11.724 27.608 1.00 82.56 88 ASN A O 1
ATOM 713 N N . LEU A 1 89 ? -3.682 11.583 28.273 1.00 80.50 89 LEU A N 1
ATOM 714 C CA . LEU A 1 89 ? -3.949 11.687 29.709 1.00 80.50 89 LEU A CA 1
ATOM 715 C C . LEU A 1 89 ? -4.111 13.165 30.082 1.00 80.50 89 LEU A C 1
ATOM 717 O O . LEU A 1 89 ? -3.190 13.808 30.582 1.00 80.50 89 LEU A O 1
ATOM 721 N N . GLY A 1 90 ? -5.289 13.712 29.790 1.00 79.25 90 GLY A N 1
ATOM 722 C CA . GLY A 1 90 ? -5.696 15.029 30.262 1.00 79.25 90 GLY A CA 1
ATOM 723 C C . GLY A 1 90 ? -6.125 14.969 31.726 1.00 79.25 90 GLY A C 1
ATOM 724 O O . GLY A 1 90 ? -6.956 14.145 32.103 1.00 79.25 90 GLY A O 1
ATOM 725 N N . LEU A 1 91 ? -5.589 15.864 32.557 1.00 75.50 91 LEU A N 1
ATOM 726 C CA . LEU A 1 91 ? -6.118 16.140 33.897 1.00 75.50 91 LEU A CA 1
ATOM 727 C C . LEU A 1 91 ? -7.357 17.037 33.769 1.00 75.50 91 LEU A C 1
ATOM 729 O O . LEU A 1 91 ? -7.362 18.179 34.221 1.00 75.50 91 LEU A O 1
ATOM 733 N N . GLU A 1 92 ? -8.391 16.547 33.093 1.00 77.44 92 GLU A N 1
ATOM 734 C CA . GLU A 1 92 ? -9.672 17.245 33.027 1.00 77.44 92 GLU A CA 1
ATOM 735 C C . GLU A 1 92 ? -10.547 16.842 34.217 1.00 77.44 92 GLU A C 1
ATOM 737 O O . GLU A 1 92 ? -10.558 15.686 34.653 1.00 77.44 92 GLU A O 1
ATOM 742 N N . SER A 1 93 ? -11.290 17.804 34.768 1.00 77.38 93 SER A N 1
ATOM 743 C CA . SER A 1 93 ? -12.279 17.528 35.808 1.00 77.38 93 SER A CA 1
ATOM 744 C C . SER A 1 93 ? -13.438 16.734 35.198 1.00 77.38 93 SER A C 1
ATOM 746 O O . SER A 1 93 ? -14.354 17.308 34.611 1.00 77.38 93 SER A O 1
ATOM 748 N N . SER A 1 94 ? -13.377 15.408 35.302 1.00 82.38 94 SER A N 1
ATOM 749 C CA . SER A 1 94 ? -14.450 14.518 34.854 1.00 82.38 94 SER A CA 1
ATOM 750 C C . SER A 1 94 ? -15.668 14.614 35.778 1.00 82.38 94 SER A C 1
ATOM 752 O O . SER A 1 94 ? -15.540 14.889 36.974 1.00 82.38 94 SER A O 1
ATOM 754 N N . MET A 1 95 ? -16.863 14.378 35.232 1.00 88.44 95 MET A N 1
ATOM 755 C CA . MET A 1 95 ? -18.080 14.288 36.040 1.00 88.44 95 MET A CA 1
ATOM 756 C C . MET A 1 95 ? -17.960 13.150 37.055 1.00 88.44 95 MET A C 1
ATOM 758 O O . MET A 1 95 ? -17.445 12.072 36.750 1.00 88.44 95 MET A O 1
ATOM 762 N N . PHE A 1 96 ? -18.471 13.381 38.265 1.00 91.19 96 PHE A N 1
ATOM 763 C CA . PHE A 1 96 ? -18.525 12.339 39.283 1.00 91.19 96 PHE A CA 1
ATOM 764 C C . PHE A 1 96 ? -19.386 11.165 38.774 1.00 91.19 96 PH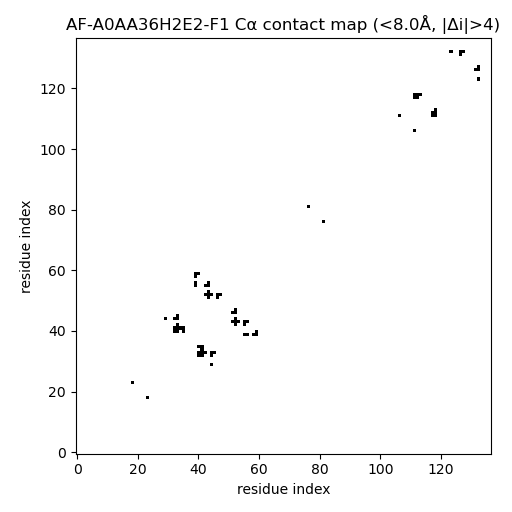E A C 1
ATOM 766 O O . PHE A 1 96 ? -20.516 11.397 38.330 1.00 91.19 96 PHE A O 1
ATOM 773 N N . PRO A 1 97 ? -18.878 9.920 38.789 1.00 94.19 97 PRO A N 1
ATOM 774 C CA . PRO A 1 97 ? -19.580 8.786 38.205 1.00 94.19 97 PRO A CA 1
ATOM 775 C C . PRO A 1 97 ? -20.805 8.401 39.036 1.00 94.19 97 PRO A C 1
ATOM 777 O O . PRO A 1 97 ? -20.897 8.681 40.232 1.00 94.19 97 PRO A O 1
ATOM 780 N N . SER A 1 98 ? -21.741 7.684 38.416 1.00 94.69 98 SER A N 1
ATOM 781 C CA . SER A 1 98 ? -22.801 7.024 39.175 1.00 94.69 98 SER A CA 1
ATOM 782 C C . SER A 1 98 ? -22.205 5.854 39.952 1.00 94.69 98 SER A C 1
ATOM 784 O O . SER A 1 98 ? -21.702 4.894 39.367 1.00 94.69 98 SER A O 1
ATOM 786 N N . ILE A 1 99 ? -22.251 5.940 41.278 1.00 94.62 99 ILE A N 1
ATOM 787 C CA . ILE A 1 99 ? -21.844 4.849 42.158 1.00 94.62 99 ILE A CA 1
ATOM 788 C C . ILE A 1 99 ? -23.097 4.064 42.531 1.00 94.62 99 ILE A C 1
ATOM 790 O O . ILE A 1 99 ? -23.979 4.575 43.219 1.00 94.62 99 ILE A O 1
ATOM 794 N N . THR A 1 100 ? -23.164 2.808 42.090 1.00 95.12 100 THR A N 1
ATOM 795 C CA . THR A 1 100 ? -24.201 1.864 42.518 1.00 95.12 100 THR A CA 1
ATOM 796 C C . THR A 1 100 ? -23.592 0.878 43.500 1.00 95.12 100 THR A C 1
ATOM 798 O O . THR A 1 100 ? -22.641 0.175 43.168 1.00 95.12 100 THR A O 1
ATOM 801 N N . PHE A 1 101 ? -24.146 0.815 44.707 1.00 94.00 101 PHE A N 1
ATOM 802 C CA . PHE A 1 101 ? -23.823 -0.223 45.676 1.00 94.00 101 PHE A CA 1
ATOM 803 C C . PHE A 1 101 ? -25.015 -1.164 45.820 1.00 94.00 101 PHE A C 1
ATOM 805 O O . PHE A 1 101 ? -26.170 -0.737 45.854 1.00 94.00 101 PHE A O 1
ATOM 812 N N . CYS A 1 102 ? -24.730 -2.458 45.920 1.00 94.06 102 CYS A N 1
ATOM 813 C CA . CYS A 1 102 ? -25.736 -3.474 46.185 1.00 94.06 102 CYS A CA 1
ATOM 814 C C . CYS A 1 102 ? -25.394 -4.197 47.481 1.00 94.06 102 CYS A C 1
ATOM 816 O O . CYS A 1 102 ? -24.225 -4.420 47.798 1.00 94.06 102 CYS A O 1
ATOM 818 N N . ASN A 1 103 ? -26.428 -4.583 48.225 1.00 94.75 103 ASN A N 1
ATOM 819 C CA . ASN A 1 103 ? -26.250 -5.544 49.300 1.00 94.75 103 ASN A CA 1
ATOM 820 C C . ASN A 1 103 ? -25.845 -6.888 48.679 1.00 94.75 103 ASN A C 1
ATOM 822 O O . ASN A 1 103 ? -26.502 -7.351 47.749 1.00 94.75 103 ASN A O 1
ATOM 826 N N . VAL A 1 104 ? -24.778 -7.504 49.195 1.00 93.62 104 VAL A N 1
ATOM 827 C CA . VAL A 1 104 ? -24.316 -8.831 48.751 1.00 93.62 104 VAL A CA 1
ATOM 828 C C . VAL A 1 104 ? -25.382 -9.889 49.012 1.00 93.62 104 VAL A C 1
ATOM 830 O O . VAL A 1 104 ? -25.481 -10.865 48.277 1.00 93.62 104 VAL A O 1
ATOM 833 N N . ASN A 1 105 ? -26.203 -9.688 50.043 1.00 90.25 105 ASN A N 1
ATOM 834 C CA . ASN A 1 105 ? -27.329 -10.558 50.302 1.00 90.25 105 ASN A CA 1
ATOM 835 C C . ASN A 1 105 ? -28.497 -10.232 49.342 1.00 90.25 105 ASN A C 1
ATOM 837 O O . ASN A 1 105 ? -29.082 -9.147 49.459 1.00 90.25 105 ASN A O 1
ATOM 841 N N . PRO A 1 106 ? -28.886 -11.164 48.450 1.00 88.12 106 PRO A N 1
ATOM 842 C CA . PRO A 1 106 ? -29.968 -10.948 47.492 1.00 88.12 106 PRO A CA 1
ATOM 843 C C . PRO A 1 106 ? -31.360 -10.941 48.139 1.00 88.12 106 PRO A C 1
ATOM 845 O O . PRO A 1 106 ? -32.301 -10.409 47.551 1.00 88.12 106 PRO A O 1
ATOM 848 N N . TYR A 1 107 ? -31.514 -11.500 49.347 1.00 87.44 107 TYR A N 1
ATOM 849 C CA . TYR A 1 107 ? -32.826 -11.680 49.967 1.00 87.44 107 TYR A CA 1
ATOM 850 C C . TYR A 1 107 ? -32.905 -11.150 51.396 1.00 87.44 107 TYR A C 1
ATOM 852 O O . TYR A 1 107 ? -32.129 -11.498 52.283 1.00 87.44 107 TYR A O 1
ATOM 860 N N . LYS A 1 108 ? -33.937 -10.353 51.677 1.00 89.25 108 LYS A N 1
ATOM 861 C CA . LYS A 1 108 ? -34.244 -9.918 53.042 1.00 89.25 108 LYS A CA 1
ATOM 862 C C . LYS A 1 108 ? -35.036 -11.012 53.764 1.00 89.25 108 LYS A C 1
ATOM 864 O O . LYS A 1 108 ? -36.162 -11.286 53.361 1.00 89.25 108 LYS A O 1
ATOM 869 N N . ARG A 1 109 ? -34.508 -11.565 54.866 1.00 87.25 109 ARG A N 1
ATOM 870 C CA . ARG A 1 109 ? -35.161 -12.625 55.672 1.00 87.25 109 ARG A CA 1
ATOM 871 C C . ARG A 1 109 ? -36.639 -12.338 55.964 1.00 87.25 109 ARG A C 1
ATOM 873 O O . ARG A 1 109 ? -37.499 -13.156 55.667 1.00 87.25 109 ARG A O 1
ATOM 880 N N . SER A 1 110 ? -36.949 -11.115 56.394 1.00 89.12 110 SER A N 1
ATOM 881 C CA . SER A 1 110 ? -38.326 -10.697 56.702 1.00 89.12 110 SER A CA 1
ATOM 882 C C . SER A 1 110 ? -39.289 -10.718 55.504 1.00 89.12 110 SER A C 1
ATOM 884 O O . SER A 1 110 ? -40.492 -10.593 55.687 1.00 89.12 110 SER A O 1
ATOM 886 N N . LYS A 1 111 ? -38.781 -10.745 54.266 1.00 90.00 111 LYS A N 1
ATOM 887 C CA . LYS A 1 111 ? -39.581 -10.837 53.034 1.00 90.00 111 LYS A CA 1
ATOM 888 C C . LYS A 1 111 ? -39.700 -12.276 52.543 1.00 90.00 111 LYS A C 1
ATOM 890 O O . LYS A 1 111 ? -40.712 -12.613 51.943 1.00 90.00 111 LYS A O 1
ATOM 895 N N . ILE A 1 112 ? -38.708 -13.112 52.844 1.00 90.50 112 ILE A N 1
ATOM 896 C CA . ILE A 1 112 ? -38.745 -14.550 52.568 1.00 90.50 112 ILE A CA 1
ATOM 897 C C . ILE A 1 112 ? -39.876 -15.218 53.350 1.00 90.50 112 ILE A C 1
ATOM 899 O O . ILE A 1 112 ? -40.666 -15.957 52.776 1.00 90.50 112 ILE A O 1
ATOM 903 N N . GLU A 1 113 ? -40.011 -14.888 54.634 1.00 88.69 113 GLU A N 1
ATOM 904 C CA . GLU A 1 113 ? -41.043 -15.452 55.516 1.00 88.69 113 GLU A CA 1
ATOM 905 C C . GLU A 1 113 ? -42.480 -15.142 55.053 1.00 88.69 113 GLU A C 1
ATOM 907 O O . GLU A 1 113 ? -43.408 -15.867 55.406 1.00 88.69 113 GLU A O 1
ATOM 912 N N . MET A 1 114 ? -42.666 -14.094 54.240 1.00 91.62 114 MET A N 1
ATOM 913 C CA . MET A 1 114 ? -43.963 -13.705 53.669 1.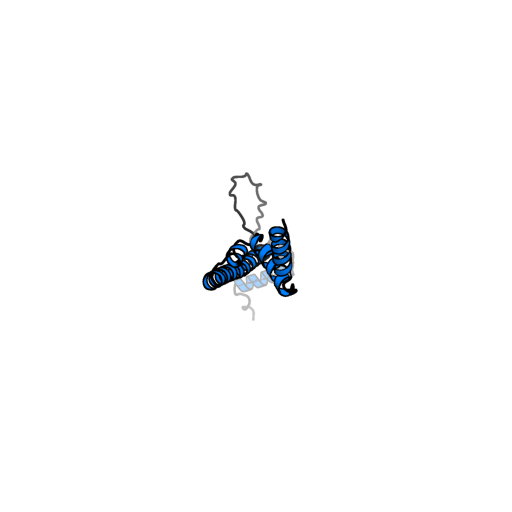00 91.62 114 MET A CA 1
ATOM 914 C C . MET A 1 114 ? -44.352 -14.534 52.438 1.00 91.62 114 MET A C 1
ATOM 916 O O . MET A 1 114 ? -45.508 -14.497 52.023 1.00 91.62 114 MET A O 1
ATOM 920 N N . VAL A 1 115 ? -43.407 -15.262 51.835 1.00 93.44 115 VAL A N 1
ATOM 921 C CA . VAL A 1 115 ? -43.635 -16.085 50.644 1.00 93.44 115 VAL A CA 1
ATOM 922 C C . VAL A 1 115 ? -43.522 -17.557 51.050 1.00 93.44 115 VAL A C 1
ATOM 924 O O . VAL A 1 115 ? -42.406 -18.035 51.256 1.00 93.44 115 VAL A O 1
ATOM 927 N N . PRO A 1 116 ? -44.638 -18.310 51.131 1.00 91.12 116 PRO A N 1
ATOM 928 C CA . PRO A 1 116 ? -44.637 -19.679 51.656 1.00 91.12 116 PRO A CA 1
ATOM 929 C C . PRO A 1 116 ? -43.649 -20.612 50.947 1.00 91.12 116 PRO A C 1
ATOM 931 O O . PRO A 1 116 ? -42.963 -21.395 51.596 1.00 91.12 116 PRO A O 1
ATOM 934 N N . ALA A 1 117 ? -43.524 -20.474 49.624 1.00 89.69 117 ALA A N 1
ATOM 935 C CA . ALA A 1 117 ? -42.589 -21.260 48.823 1.00 89.69 117 ALA A CA 1
ATOM 936 C C . ALA A 1 117 ? -41.117 -20.982 49.181 1.00 89.69 117 ALA A C 1
ATOM 938 O O . ALA A 1 117 ? -40.309 -21.904 49.238 1.00 89.69 117 ALA A O 1
ATOM 939 N N . LEU A 1 118 ? -40.767 -19.720 49.447 1.00 90.75 118 LEU A N 1
ATOM 940 C CA . LEU A 1 118 ? -39.393 -19.331 49.767 1.00 90.75 118 LEU A CA 1
ATOM 941 C C . LEU A 1 118 ? -39.053 -19.636 51.230 1.00 90.75 118 LEU A C 1
ATOM 943 O O . LEU A 1 118 ? -37.923 -20.009 51.527 1.00 90.75 118 LEU A O 1
ATOM 947 N N . LYS A 1 119 ? -40.037 -19.537 52.130 1.00 91.31 119 LYS A N 1
ATOM 948 C CA . LYS A 1 119 ? -39.898 -19.965 53.524 1.00 91.31 119 LYS A CA 1
ATOM 949 C C . LYS A 1 119 ? -39.605 -21.464 53.626 1.00 91.31 119 LYS A C 1
ATOM 951 O O . LYS A 1 119 ? -38.622 -21.830 54.252 1.00 91.31 119 LYS A O 1
ATOM 956 N N . ALA A 1 120 ? -40.384 -22.305 52.942 1.00 90.00 120 ALA A N 1
ATOM 957 C CA . ALA A 1 120 ? -40.158 -23.752 52.938 1.00 90.00 120 ALA A CA 1
ATOM 958 C C . ALA A 1 120 ? -38.756 -24.122 52.419 1.00 90.00 120 ALA A C 1
ATOM 960 O O . ALA A 1 120 ? -38.102 -25.004 52.967 1.00 90.00 120 ALA A O 1
ATOM 961 N N . LEU A 1 121 ? -38.268 -23.413 51.394 1.00 89.94 121 LEU A N 1
ATOM 962 C CA . LEU A 1 121 ? -36.906 -23.587 50.889 1.00 89.94 121 LEU A CA 1
ATOM 963 C C . LEU A 1 121 ? -35.846 -23.216 51.943 1.00 89.94 121 LEU A C 1
ATOM 965 O O . LEU A 1 121 ? -34.866 -23.940 52.099 1.00 89.94 121 LEU A O 1
ATOM 969 N N . MET A 1 122 ? -36.040 -22.109 52.668 1.00 88.62 122 MET A N 1
ATOM 970 C CA . MET A 1 122 ? -35.129 -21.701 53.744 1.00 88.62 122 MET A CA 1
ATOM 971 C C . MET A 1 122 ? -35.131 -22.688 54.911 1.00 88.62 122 MET A C 1
ATOM 973 O O . MET A 1 122 ? -34.057 -23.008 55.407 1.00 88.62 122 MET A O 1
ATOM 977 N N . ASP A 1 123 ? -36.295 -23.211 55.300 1.00 89.00 123 ASP A N 1
ATOM 978 C CA . ASP A 1 123 ? -36.415 -24.194 56.381 1.00 89.00 123 ASP A CA 1
ATOM 979 C C . ASP A 1 123 ? -35.654 -25.489 56.023 1.00 89.00 123 ASP A C 1
ATOM 981 O O . ASP A 1 123 ? -34.864 -25.997 56.817 1.00 89.00 123 ASP A O 1
ATOM 985 N N . VAL A 1 124 ? -35.803 -25.986 54.786 1.00 89.81 124 VAL A N 1
ATOM 986 C CA . VAL A 1 124 ? -35.048 -27.155 54.289 1.00 89.81 124 VAL A CA 1
ATOM 987 C C . VAL A 1 124 ? -33.544 -26.873 54.232 1.00 89.81 124 VAL A C 1
ATOM 989 O O . VAL A 1 124 ? -32.738 -27.734 54.588 1.00 89.81 124 VAL A O 1
ATOM 992 N N . TYR A 1 125 ? -33.145 -25.674 53.804 1.00 89.00 125 TYR A N 1
ATOM 993 C CA . TYR A 1 125 ? -31.738 -25.280 53.769 1.00 89.00 125 TYR A CA 1
ATOM 994 C C . TYR A 1 125 ? -31.123 -25.215 55.176 1.00 89.00 125 TYR A C 1
ATOM 996 O O . TYR A 1 125 ? -30.023 -25.727 55.384 1.00 89.00 125 TYR A O 1
ATOM 1004 N N . GLU A 1 126 ? -31.833 -24.644 56.153 1.00 89.56 126 GLU A N 1
ATOM 1005 C CA . GLU A 1 126 ? -31.393 -24.592 57.552 1.00 89.56 126 GLU A CA 1
ATOM 1006 C C . GLU A 1 126 ? -31.265 -26.000 58.155 1.00 89.56 126 GLU A C 1
ATOM 1008 O O . GLU A 1 126 ? -30.245 -26.298 58.775 1.00 89.56 126 GLU A O 1
ATOM 1013 N N . LEU A 1 127 ? -32.221 -26.899 57.886 1.00 89.19 127 LEU A N 1
ATOM 1014 C CA . LEU A 1 127 ? -32.156 -28.309 58.298 1.00 89.19 127 LEU A CA 1
ATOM 1015 C C . LEU A 1 127 ? -30.993 -29.071 57.643 1.00 89.19 127 LEU A C 1
ATOM 1017 O O . LEU A 1 127 ? -30.390 -29.954 58.260 1.00 89.19 127 LEU A O 1
ATOM 1021 N N . SER A 1 128 ? -30.658 -28.736 56.393 1.00 89.50 128 SER A N 1
ATOM 1022 C CA . SER A 1 128 ? -29.499 -29.310 55.697 1.00 89.50 128 SER A CA 1
ATOM 1023 C C . SER A 1 128 ? -28.203 -28.836 56.336 1.00 89.50 128 SER A C 1
ATOM 1025 O O . SER A 1 128 ? -27.273 -29.623 56.491 1.00 89.50 128 SER A O 1
ATOM 1027 N N . ALA A 1 129 ? -28.135 -27.554 56.694 1.00 87.94 129 ALA A N 1
ATOM 1028 C CA . ALA A 1 129 ? -26.968 -26.955 57.322 1.00 87.94 129 ALA A CA 1
ATOM 1029 C C . ALA A 1 129 ? -26.764 -27.451 58.764 1.00 87.94 129 ALA A C 1
ATOM 1031 O O . ALA A 1 129 ? -25.623 -27.614 59.191 1.00 87.94 129 ALA A O 1
ATOM 1032 N N . SER A 1 130 ? -27.845 -27.732 59.502 1.00 88.00 130 SER A N 1
ATOM 1033 C CA . SER A 1 130 ? -27.790 -28.299 60.857 1.00 88.00 130 SER A CA 1
ATOM 1034 C C . SER A 1 130 ? -27.562 -29.816 60.885 1.00 88.00 130 SER A C 1
ATOM 1036 O O . SER A 1 130 ? -27.382 -30.383 61.961 1.00 88.00 130 SER A O 1
ATOM 1038 N N . GLY A 1 131 ? -27.578 -30.486 59.724 1.00 83.56 131 GLY A N 1
ATOM 1039 C CA . GLY A 1 131 ? -27.444 -31.942 59.615 1.00 83.56 131 GLY A CA 1
ATOM 1040 C C . GLY A 1 131 ? -28.671 -32.728 60.096 1.00 83.56 131 GLY A C 1
ATOM 1041 O O . GLY A 1 131 ? -28.591 -33.941 60.259 1.00 83.56 131 GLY A O 1
ATOM 1042 N N . SER A 1 132 ? -29.805 -32.059 60.319 1.00 82.19 132 SER A N 1
ATOM 1043 C CA . SER A 1 132 ? -31.026 -32.645 60.902 1.00 82.19 132 SER A CA 1
ATOM 1044 C C . SER A 1 132 ? -31.997 -33.202 59.854 1.00 82.19 132 SER A C 1
ATOM 1046 O O . SER A 1 132 ? -33.047 -33.734 60.195 1.00 82.19 132 SER A O 1
ATOM 1048 N N . LEU A 1 133 ? -31.658 -33.094 58.568 1.00 73.56 133 LEU A N 1
ATOM 1049 C CA . LEU A 1 133 ? -32.531 -33.479 57.452 1.00 73.56 133 LEU A CA 1
ATOM 1050 C C . LEU A 1 133 ? -32.806 -34.998 57.365 1.00 73.56 133 LEU A C 1
ATOM 1052 O O . LEU A 1 133 ? -33.750 -35.404 56.697 1.00 73.56 133 LEU A O 1
ATOM 1056 N N . TYR A 1 134 ? -32.013 -35.836 58.043 1.00 66.00 134 TYR A N 1
ATOM 1057 C CA . TYR A 1 134 ? -32.116 -37.305 57.994 1.00 66.00 134 TYR A CA 1
ATOM 1058 C C . TYR A 1 134 ? -32.431 -37.961 59.350 1.00 66.00 134 TYR A C 1
ATOM 1060 O O . TYR A 1 134 ? -32.350 -39.179 59.461 1.00 66.00 134 TYR A O 1
ATOM 1068 N N . THR A 1 135 ? -32.739 -37.189 60.398 1.00 59.94 135 THR A N 1
ATOM 1069 C CA . THR A 1 135 ? -32.869 -37.725 61.770 1.00 59.94 135 THR A CA 1
ATOM 1070 C C . THR A 1 135 ? -34.291 -38.118 62.189 1.00 59.94 135 THR A C 1
ATOM 1072 O O . THR A 1 135 ? -34.474 -38.556 63.320 1.00 59.94 135 THR A O 1
ATOM 1075 N N . GLU A 1 136 ? -35.284 -38.017 61.303 1.00 55.72 136 GLU A N 1
ATOM 1076 C CA . GLU A 1 136 ? -36.631 -38.575 61.513 1.00 55.72 136 GLU A CA 1
ATOM 1077 C C . GLU A 1 136 ? -36.918 -39.673 60.476 1.00 55.72 136 GLU A C 1
ATOM 1079 O O . GLU A 1 136 ? -37.434 -39.407 59.391 1.00 55.72 136 GLU A O 1
ATOM 1084 N N . SER A 1 137 ? -36.564 -40.917 60.812 1.00 44.50 137 SER A N 1
ATOM 1085 C CA . SER A 1 137 ? -37.040 -42.141 60.147 1.00 44.50 137 SER A CA 1
ATOM 1086 C C . SER A 1 137 ? -37.374 -43.200 61.183 1.00 44.50 137 SER A C 1
ATOM 1088 O O . SER A 1 137 ? -36.476 -43.446 62.023 1.00 44.50 137 SER A O 1
#

Mean predicted aligned error: 14.92 Å

Foldseek 3Di:
DVVVVVVVVVVVVVVVDPPDVVVVVVVVLLVCQCVDPLVLSNQLSPDPDPVSNVVSVVVSVVVVVVCVVVVVVVVVVVVVVDDDDDDDPDPDDDDDDDDDDDDPDPDDPVVLVVDVVSVVVVVCVVCVVVVNNPVPD

pLDDT: mean 86.72, std 10.18, range [44.5, 98.19]

Sequence (137 aa):
MDKIVEDMEKEAEKNKEPDTKWRKMREAIRDWADSSSCHGIPHMAQASTCLAAVLWSVILAFCAVGFVFLFTDTLRQYLRFDKVVELNLGLESSMFPSITFCNVNPYKRSKIEMVPALKALMDVYELSASGSLYTES

Radius of gyration: 47.44 Å; Cα contacts (8 Å, |Δi|>4): 40; chains: 1; bounding box: 71×69×125 Å

Organism: Cylicocyclus nassatus (NCBI:txid53992)

InterPro domains:
  IPR001873 Epithelial sodium channel [PF00858] (33-123)
  IPR001873 Epithelial sodium channel [PTHR11690] (20-128)

Solvent-accessible surface area (backbone atoms only — not comparable to full-atom values): 8482 Å² total; per-residue (Å²): 111,68,69,61,53,54,51,51,51,50,56,54,56,66,69,62,61,85,80,47,71,65,59,59,51,52,49,53,52,44,57,48,29,60,70,42,86,54,74,50,44,25,56,34,62,67,39,91,42,73,68,54,26,49,52,34,49,52,52,44,51,51,51,52,53,51,47,54,52,52,51,52,51,52,51,52,56,58,76,62,68,77,80,87,83,82,86,77,89,70,94,64,91,69,79,84,74,90,83,86,86,76,72,88,66,90,70,59,67,86,60,35,68,75,35,67,74,53,30,54,51,49,54,54,49,52,31,54,75,69,65,54,73,75,75,85,127

Secondary structure (DSSP, 8-state):
-HHHHHHHHHHHHHTTS---HHHHHHHHHHHHHHH-SSTHHHHHHS-SSHHHHHHHHHHHHHHHHHHHHHHHHHHHHHHTT--PPP-------PPPP------S--S-HHHHTTSHHHHHHHHHHHHHHTT-TT---